Protein AF-A0A418Y8R0-F1 (afdb_monomer_lite)

pLDDT: mean 88.22, std 12.72, range [36.38, 96.62]

Organism: NCBI:txid2320864

Foldseek 3Di:
DVVLLVLLLVVVPDDLCVSCVVVVHDSVVSVVVVVVVCVVQVHDDSVSSNVVSVVVVVVVPD

Radius of gyration: 11.46 Å; chains: 1; bounding box: 26×30×18 Å

Structure (mmCIF, N/CA/C/O backbone):
data_AF-A0A418Y8R0-F1
#
_entry.id   AF-A0A418Y8R0-F1
#
loop_
_atom_site.group_PDB
_atom_site.id
_atom_site.type_symbol
_atom_site.label_atom_id
_atom_site.label_alt_id
_atom_site.label_comp_id
_atom_site.label_asym_id
_atom_site.label_entity_id
_atom_site.label_seq_id
_atom_site.pdbx_PDB_ins_code
_atom_site.Cartn_x
_atom_site.Cartn_y
_atom_site.Cartn_z
_atom_site.occupancy
_atom_site.B_iso_or_equiv
_atom_site.auth_seq_id
_atom_site.auth_comp_id
_atom_site.auth_asym_id
_atom_site.auth_atom_id
_atom_site.pdbx_PDB_model_num
ATOM 1 N N . GLU A 1 1 ? 2.703 -6.417 7.799 1.00 80.56 1 GLU A N 1
ATOM 2 C CA . GLU A 1 1 ? 3.134 -5.836 6.502 1.00 80.56 1 GLU A CA 1
ATOM 3 C C . GLU A 1 1 ? 2.991 -6.809 5.331 1.00 80.56 1 GLU A C 1
ATOM 5 O O . GLU A 1 1 ? 2.428 -6.394 4.330 1.00 80.56 1 GLU A O 1
ATOM 10 N N . ARG A 1 2 ? 3.393 -8.089 5.444 1.00 86.38 2 ARG A N 1
ATOM 11 C CA . ARG A 1 2 ? 3.267 -9.079 4.347 1.00 86.38 2 ARG A CA 1
ATOM 12 C C . ARG A 1 2 ? 1.858 -9.179 3.741 1.00 86.38 2 ARG A C 1
ATOM 14 O O . ARG A 1 2 ? 1.720 -9.054 2.536 1.00 86.38 2 ARG A O 1
ATOM 21 N N . GLN A 1 3 ? 0.825 -9.253 4.584 1.00 90.12 3 GLN A N 1
ATOM 22 C CA . GLN A 1 3 ? -0.581 -9.278 4.150 1.00 90.12 3 GLN A CA 1
ATOM 23 C C . GLN A 1 3 ? -0.980 -8.085 3.263 1.00 90.12 3 GLN A C 1
ATOM 25 O O . GLN A 1 3 ? -1.798 -8.236 2.367 1.00 90.12 3 GLN A O 1
ATOM 30 N N . ILE A 1 4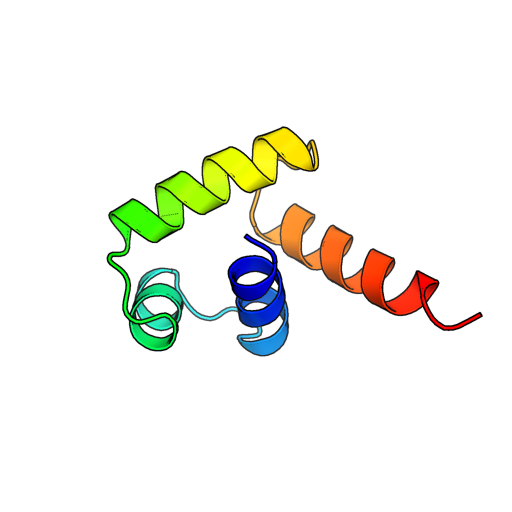 ? -0.399 -6.899 3.484 1.00 91.56 4 ILE A N 1
ATOM 31 C CA . ILE A 1 4 ? -0.686 -5.704 2.672 1.00 91.56 4 ILE A CA 1
ATOM 32 C C . ILE A 1 4 ? -0.064 -5.849 1.285 1.00 91.56 4 ILE A C 1
ATOM 34 O O . ILE A 1 4 ? -0.684 -5.484 0.290 1.00 91.56 4 ILE A O 1
ATOM 38 N N . VAL A 1 5 ? 1.154 -6.388 1.220 1.00 91.50 5 VAL A N 1
ATOM 39 C CA . VAL A 1 5 ? 1.845 -6.662 -0.044 1.00 91.50 5 VAL A CA 1
ATOM 40 C C . VAL A 1 5 ? 1.094 -7.736 -0.831 1.00 91.50 5 VAL A C 1
ATOM 42 O O . VAL A 1 5 ? 0.838 -7.545 -2.014 1.00 91.50 5 VAL A O 1
ATOM 45 N N . ASP A 1 6 ? 0.663 -8.809 -0.167 1.00 91.62 6 ASP A N 1
ATOM 46 C CA . ASP A 1 6 ? -0.123 -9.882 -0.786 1.00 91.62 6 ASP A CA 1
ATOM 47 C C . ASP A 1 6 ? -1.446 -9.347 -1.352 1.00 91.62 6 ASP A C 1
ATOM 49 O O . ASP A 1 6 ? -1.745 -9.548 -2.527 1.00 91.62 6 ASP A O 1
ATOM 53 N N . ALA A 1 7 ? -2.169 -8.543 -0.569 1.00 91.50 7 ALA A N 1
ATOM 54 C CA . ALA A 1 7 ? -3.411 -7.917 -1.008 1.00 91.50 7 ALA A CA 1
ATOM 55 C C . ALA A 1 7 ? -3.211 -6.931 -2.182 1.00 91.50 7 ALA A C 1
ATOM 57 O O . ALA A 1 7 ? -4.109 -6.756 -3.003 1.00 91.50 7 ALA A O 1
ATOM 58 N N . ILE A 1 8 ? -2.040 -6.291 -2.309 1.00 90.81 8 ILE A N 1
ATOM 59 C CA . ILE A 1 8 ? -1.708 -5.449 -3.474 1.00 90.81 8 ILE A CA 1
ATOM 60 C C . ILE A 1 8 ? -1.551 -6.283 -4.745 1.00 90.81 8 ILE A C 1
ATOM 62 O O . ILE A 1 8 ? -1.978 -5.829 -5.810 1.00 90.81 8 ILE A O 1
ATOM 66 N N . ILE A 1 9 ? -0.939 -7.465 -4.635 1.00 90.62 9 ILE A N 1
ATOM 67 C CA . ILE A 1 9 ? -0.752 -8.388 -5.759 1.00 90.62 9 ILE A CA 1
ATOM 68 C C . ILE A 1 9 ? -2.107 -8.968 -6.175 1.00 90.62 9 ILE A C 1
ATOM 70 O O . ILE A 1 9 ? -2.479 -8.887 -7.344 1.00 90.62 9 ILE A O 1
ATOM 74 N N . GLU A 1 10 ? -2.862 -9.493 -5.209 1.00 90.38 10 GLU A N 1
ATOM 75 C CA . GLU A 1 10 ? -4.169 -10.126 -5.421 1.00 90.38 10 GLU A CA 1
ATOM 76 C C . GLU A 1 10 ? -5.219 -9.127 -5.921 1.00 90.38 10 GLU A C 1
ATOM 78 O 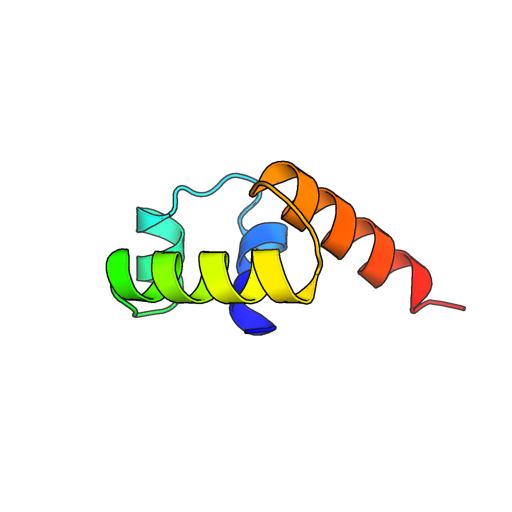O . GLU A 1 10 ? -6.011 -9.439 -6.807 1.00 90.38 10 GLU A O 1
ATOM 83 N N . GLY A 1 11 ? -5.195 -7.897 -5.405 1.00 86.31 11 GLY A N 1
ATOM 84 C CA . GLY A 1 11 ? -6.146 -6.852 -5.764 1.00 86.31 11 GLY A CA 1
ATOM 85 C C . GLY A 1 11 ? -5.938 -6.229 -7.147 1.00 86.31 11 GLY A C 1
ATOM 86 O O . GLY A 1 11 ? -6.725 -5.365 -7.517 1.00 86.31 11 GLY A O 1
ATOM 87 N N . ASN A 1 12 ? -4.878 -6.585 -7.885 1.00 80.50 12 ASN A N 1
ATOM 88 C CA . ASN A 1 12 ? -4.591 -6.173 -9.271 1.00 80.50 12 ASN A CA 1
ATOM 89 C C . ASN A 1 12 ? -5.051 -4.741 -9.655 1.00 80.50 12 ASN A C 1
ATOM 91 O O . ASN A 1 12 ? -5.820 -4.539 -10.592 1.00 80.50 12 ASN A O 1
ATOM 95 N N . GLY A 1 13 ? -4.619 -3.732 -8.889 1.00 84.00 13 GLY A N 1
ATOM 96 C CA . GLY A 1 13 ? -4.985 -2.325 -9.126 1.00 84.00 13 GLY A CA 1
ATOM 97 C C . GLY A 1 13 ? -6.139 -1.769 -8.279 1.00 84.00 13 GLY A C 1
ATOM 98 O O . GLY A 1 13 ? -6.514 -0.612 -8.460 1.00 84.00 13 GLY A O 1
ATOM 99 N N . MET A 1 14 ? -6.659 -2.522 -7.302 1.00 91.31 14 MET A N 1
ATOM 100 C CA . MET A 1 14 ? -7.623 -2.024 -6.306 1.00 91.31 14 MET A CA 1
ATOM 101 C C . MET A 1 14 ? -7.178 -0.699 -5.681 1.00 91.31 14 MET A C 1
ATOM 103 O O . MET A 1 14 ? -6.028 -0.549 -5.276 1.00 91.31 14 MET A O 1
ATOM 107 N N . THR A 1 15 ? -8.091 0.255 -5.520 1.00 92.62 15 THR A N 1
ATOM 108 C CA . THR A 1 15 ? -7.785 1.529 -4.851 1.00 92.62 15 THR A CA 1
ATOM 109 C C . THR A 1 15 ? -7.387 1.317 -3.386 1.00 92.62 15 THR A C 1
ATOM 111 O O . THR A 1 15 ? -7.750 0.316 -2.770 1.00 92.62 15 THR A O 1
ATOM 114 N N . ASN A 1 16 ? -6.669 2.276 -2.791 1.00 92.00 16 ASN A N 1
ATOM 115 C CA . ASN A 1 16 ? -6.302 2.200 -1.369 1.00 92.00 16 ASN A CA 1
ATOM 116 C C . ASN A 1 16 ? -7.536 2.091 -0.460 1.00 92.00 16 ASN A C 1
ATOM 118 O O . ASN A 1 16 ? -7.482 1.391 0.543 1.00 92.00 16 ASN A O 1
ATOM 122 N N . LYS A 1 17 ? -8.655 2.715 -0.845 1.00 93.50 17 LYS A N 1
ATOM 123 C CA . LYS A 1 17 ? -9.943 2.586 -0.159 1.00 93.50 17 LYS A CA 1
ATOM 124 C C . LYS A 1 17 ? -10.448 1.148 -0.142 1.00 93.50 17 LYS A C 1
ATOM 126 O O . LYS A 1 17 ? -10.731 0.614 0.925 1.00 93.50 17 LYS A O 1
ATOM 131 N N . ALA A 1 18 ? -10.528 0.519 -1.313 1.00 93.88 18 ALA A N 1
ATOM 132 C CA . ALA A 1 18 ? -11.003 -0.856 -1.432 1.00 93.88 18 ALA A CA 1
ATOM 133 C C . ALA A 1 18 ? -10.063 -1.839 -0.714 1.00 93.88 18 ALA A C 1
ATOM 135 O O . ALA A 1 18 ? -10.516 -2.757 -0.035 1.00 93.88 18 ALA A O 1
ATOM 136 N N . LEU A 1 19 ? -8.751 -1.608 -0.805 1.00 93.44 19 LEU A N 1
ATOM 137 C CA . LEU A 1 19 ? -7.749 -2.417 -0.117 1.00 93.44 19 LEU A CA 1
ATOM 138 C C . LEU A 1 19 ? -7.860 -2.288 1.409 1.00 93.44 19 LEU A C 1
ATOM 140 O O . LEU A 1 19 ? -7.844 -3.287 2.120 1.00 93.44 19 LEU A O 1
ATOM 144 N N . ALA A 1 20 ? -8.016 -1.063 1.915 1.00 94.50 20 ALA A N 1
ATOM 145 C CA . ALA A 1 20 ? -8.184 -0.798 3.340 1.00 94.50 20 ALA A CA 1
ATOM 146 C C . ALA A 1 20 ? -9.465 -1.449 3.884 1.00 94.50 20 ALA A C 1
ATOM 148 O O . ALA A 1 20 ? -9.428 -2.071 4.943 1.00 94.50 20 ALA A O 1
ATOM 149 N N . GLN A 1 21 ? -10.562 -1.391 3.120 1.00 94.38 21 GLN A N 1
ATOM 150 C CA . GLN A 1 21 ? -11.807 -2.090 3.442 1.00 94.38 21 GLN A CA 1
ATOM 151 C C . GLN A 1 21 ? -11.621 -3.610 3.501 1.00 94.38 21 GLN A C 1
ATOM 153 O O . GLN A 1 21 ? -12.046 -4.226 4.472 1.00 94.38 21 GLN A O 1
ATOM 158 N N . SER A 1 22 ? -10.940 -4.205 2.516 1.00 91.75 22 SER A N 1
ATOM 159 C CA . SER A 1 22 ? -10.659 -5.650 2.496 1.00 91.75 22 SER A CA 1
ATOM 160 C C . SER A 1 22 ? -9.785 -6.109 3.666 1.00 91.75 22 SER A C 1
ATOM 162 O O . SER A 1 22 ? -9.863 -7.263 4.078 1.00 91.75 22 SER A O 1
ATOM 164 N N . LEU A 1 23 ? -8.939 -5.219 4.184 1.00 92.31 23 LEU A N 1
ATOM 165 C CA . LEU A 1 23 ? -8.054 -5.472 5.319 1.00 92.31 23 LEU A CA 1
ATOM 166 C C . LEU A 1 23 ? -8.666 -5.042 6.663 1.00 92.31 23 LEU A C 1
ATOM 168 O O . LEU A 1 23 ? -8.002 -5.167 7.688 1.00 92.31 23 LEU A O 1
ATOM 172 N N . PHE A 1 24 ? -9.904 -4.530 6.668 1.00 94.69 24 PHE A N 1
ATOM 173 C CA . PHE A 1 24 ? -10.596 -3.998 7.848 1.00 94.69 24 PHE A CA 1
ATOM 174 C C . PHE A 1 24 ? -9.794 -2.923 8.611 1.00 94.69 24 PHE A C 1
ATOM 176 O O . PHE A 1 24 ? -9.846 -2.837 9.838 1.00 94.69 24 PHE A O 1
ATOM 183 N N . ILE A 1 25 ? -9.059 -2.074 7.885 1.00 95.19 25 ILE A N 1
ATOM 184 C CA . ILE A 1 25 ? -8.289 -0.950 8.440 1.00 95.19 25 ILE A CA 1
ATOM 185 C C . ILE A 1 25 ? -8.699 0.377 7.799 1.00 95.19 25 ILE A C 1
ATOM 187 O O . ILE A 1 25 ? -9.345 0.419 6.754 1.00 95.19 25 ILE A O 1
ATOM 191 N N . SER A 1 26 ? -8.295 1.495 8.407 1.00 96.62 26 SER A N 1
ATOM 192 C CA . SER A 1 26 ? -8.486 2.810 7.788 1.00 96.62 26 SER A CA 1
ATOM 193 C C . SER A 1 26 ? -7.500 3.040 6.635 1.00 96.62 26 SER A C 1
ATOM 195 O O . SER A 1 26 ? -6.369 2.545 6.654 1.00 96.62 26 SER A O 1
ATOM 197 N N . GLU A 1 27 ? -7.884 3.865 5.655 1.00 95.50 27 GLU A N 1
ATOM 198 C CA . GLU A 1 27 ? -6.978 4.290 4.576 1.00 95.50 27 GLU A CA 1
ATOM 199 C C . GLU A 1 27 ? -5.723 4.995 5.105 1.00 95.50 27 GLU A C 1
ATOM 201 O O . GLU A 1 27 ? -4.640 4.858 4.535 1.00 95.50 27 GLU A O 1
ATOM 206 N N . HIS A 1 28 ? -5.856 5.735 6.209 1.00 96.12 28 HIS A N 1
ATOM 207 C CA . HIS A 1 28 ? -4.731 6.391 6.867 1.00 96.12 28 HIS A CA 1
ATOM 208 C C . HIS A 1 28 ? -3.737 5.360 7.417 1.00 96.12 28 HIS A C 1
ATOM 210 O O . HIS A 1 28 ? -2.540 5.443 7.147 1.00 96.12 28 HIS A O 1
ATOM 216 N N . THR A 1 29 ? -4.239 4.337 8.114 1.00 96.00 29 THR A N 1
ATOM 217 C CA . THR A 1 29 ? -3.423 3.229 8.624 1.00 96.00 29 THR A CA 1
ATOM 218 C C . THR A 1 29 ? -2.726 2.493 7.479 1.00 96.00 29 THR A C 1
ATOM 220 O O . THR A 1 29 ? -1.523 2.248 7.550 1.00 96.00 29 THR A O 1
ATOM 223 N N . LEU A 1 30 ? -3.448 2.205 6.391 1.00 95.75 30 LEU A N 1
ATOM 224 C CA . LEU A 1 30 ? -2.874 1.584 5.199 1.00 95.75 30 LEU A CA 1
ATOM 225 C C . LEU A 1 30 ? -1.736 2.433 4.615 1.00 95.75 30 LEU A C 1
ATOM 227 O O . LEU A 1 30 ? -0.663 1.905 4.342 1.00 95.75 30 LEU A O 1
ATOM 231 N N . ARG A 1 31 ? -1.933 3.747 4.455 1.00 94.69 31 ARG A N 1
ATOM 232 C CA . ARG A 1 31 ? -0.894 4.666 3.961 1.00 94.69 31 ARG A CA 1
ATOM 233 C C . ARG A 1 31 ? 0.352 4.655 4.842 1.00 94.69 31 ARG A C 1
ATOM 235 O O . ARG A 1 31 ? 1.454 4.621 4.302 1.00 94.69 31 ARG A O 1
ATOM 242 N N . ASN A 1 32 ? 0.189 4.632 6.163 1.00 95.69 32 ASN A N 1
ATOM 243 C CA . ASN A 1 32 ? 1.320 4.562 7.088 1.00 95.69 32 ASN A CA 1
ATOM 244 C C . ASN A 1 32 ? 2.111 3.265 6.893 1.00 95.69 32 ASN A C 1
ATOM 246 O O . ASN A 1 32 ? 3.334 3.308 6.771 1.00 95.69 32 ASN A O 1
ATOM 250 N N . TYR A 1 33 ? 1.419 2.129 6.761 1.00 94.94 33 TYR A N 1
ATOM 251 C CA . TYR A 1 33 ? 2.082 0.871 6.431 1.00 94.94 33 TYR A CA 1
ATOM 252 C C . TYR A 1 33 ? 2.786 0.920 5.075 1.00 94.94 33 TYR A C 1
ATOM 254 O O . TYR A 1 33 ? 3.915 0.454 4.981 1.00 94.94 33 TYR A O 1
ATOM 262 N N . LEU A 1 34 ? 2.173 1.504 4.040 1.00 94.69 34 LEU A N 1
ATOM 263 C CA . LEU A 1 34 ? 2.813 1.640 2.729 1.00 94.69 34 LEU A CA 1
ATOM 264 C C . LEU A 1 34 ? 4.099 2.460 2.812 1.00 94.69 34 LEU A C 1
ATOM 266 O O . LEU A 1 34 ? 5.106 2.033 2.268 1.00 94.69 34 LEU A O 1
ATOM 270 N N . VAL A 1 35 ? 4.109 3.574 3.549 1.00 94.88 35 VAL A N 1
ATOM 271 C CA . VAL A 1 35 ? 5.329 4.370 3.767 1.00 94.88 35 VAL A CA 1
ATOM 272 C C . VAL A 1 35 ? 6.420 3.540 4.450 1.00 94.88 35 VAL A C 1
ATOM 274 O O . VAL A 1 35 ? 7.578 3.598 4.040 1.00 94.88 35 VAL A O 1
ATOM 277 N N . SER A 1 36 ? 6.074 2.753 5.472 1.00 95.81 36 SER A N 1
ATOM 278 C CA . SER A 1 36 ? 7.031 1.859 6.136 1.00 95.81 36 SER A CA 1
ATOM 279 C C . SER A 1 36 ? 7.547 0.757 5.209 1.00 95.81 36 SER A C 1
ATOM 281 O O . SER A 1 36 ? 8.745 0.485 5.204 1.00 95.81 36 SER A O 1
ATOM 283 N N . ILE A 1 37 ? 6.672 0.155 4.401 1.00 94.38 37 ILE A N 1
ATOM 284 C CA . ILE A 1 37 ? 7.022 -0.893 3.434 1.00 94.38 37 ILE A CA 1
ATOM 285 C C . ILE A 1 37 ? 7.937 -0.332 2.343 1.00 94.38 37 ILE A C 1
ATOM 287 O O . ILE A 1 37 ? 8.969 -0.929 2.056 1.00 94.38 37 ILE A O 1
ATOM 291 N N . TYR A 1 38 ? 7.600 0.830 1.784 1.00 95.00 38 TYR A N 1
ATOM 292 C CA . TYR A 1 38 ? 8.402 1.515 0.772 1.00 95.00 38 TYR A CA 1
ATOM 293 C C . TYR A 1 38 ? 9.825 1.771 1.264 1.00 95.00 38 TYR A C 1
ATOM 295 O O . TYR A 1 38 ? 10.781 1.433 0.578 1.00 95.00 38 TYR A O 1
ATOM 303 N N . LYS A 1 39 ? 9.972 2.258 2.502 1.00 95.12 39 LYS A N 1
ATOM 304 C CA . LYS A 1 39 ? 11.289 2.460 3.123 1.00 95.12 39 LYS A CA 1
ATOM 305 C C . LYS A 1 39 ? 12.062 1.159 3.330 1.00 95.12 39 LYS A C 1
ATOM 307 O O . LYS A 1 39 ? 13.269 1.147 3.146 1.00 95.12 39 LYS A O 1
ATOM 312 N N . LYS A 1 40 ? 11.387 0.081 3.738 1.00 93.62 40 LYS A N 1
ATOM 313 C CA . LYS A 1 40 ? 12.024 -1.220 4.009 1.00 93.62 40 LYS A CA 1
ATOM 314 C C . LYS A 1 40 ? 12.502 -1.931 2.748 1.00 93.62 40 LYS A C 1
ATOM 316 O O . LYS A 1 40 ? 13.471 -2.673 2.818 1.00 93.62 40 LYS A O 1
ATOM 321 N N . LEU A 1 41 ? 11.785 -1.749 1.643 1.00 92.25 41 LEU A N 1
ATOM 322 C CA . LEU A 1 41 ? 12.071 -2.401 0.365 1.00 92.25 41 LEU A CA 1
ATOM 323 C C . LEU A 1 41 ? 12.792 -1.474 -0.620 1.00 92.25 41 LEU A C 1
ATOM 325 O O . LEU A 1 41 ? 13.018 -1.872 -1.755 1.00 92.25 41 LEU A O 1
ATOM 329 N N . GLU A 1 42 ? 13.108 -0.247 -0.193 1.00 94.25 42 GLU A N 1
ATOM 330 C CA . GLU A 1 42 ? 13.750 0.794 -1.006 1.00 94.25 42 GLU A CA 1
ATOM 331 C C . GLU A 1 42 ? 13.024 1.057 -2.341 1.00 94.25 42 GLU A C 1
ATOM 333 O O . GLU A 1 42 ? 13.636 1.350 -3.364 1.00 94.25 42 GLU A O 1
ATOM 338 N N . VAL A 1 43 ? 11.690 0.973 -2.318 1.00 95.19 43 VAL A N 1
ATOM 339 C CA . VAL A 1 43 ? 10.816 1.268 -3.465 1.00 95.19 43 VAL A CA 1
ATOM 340 C C . VAL A 1 43 ? 10.117 2.608 -3.276 1.00 95.19 43 VAL A C 1
ATOM 342 O O . VAL A 1 43 ? 9.789 3.007 -2.159 1.00 95.19 43 VAL A O 1
ATOM 345 N N . ASN A 1 44 ? 9.835 3.302 -4.372 1.00 92.44 44 ASN A N 1
ATOM 346 C CA . ASN A 1 44 ? 9.356 4.685 -4.334 1.00 92.44 44 ASN A CA 1
ATOM 347 C C . ASN A 1 44 ? 7.835 4.802 -4.451 1.00 92.44 44 ASN A C 1
ATOM 349 O O . ASN A 1 44 ? 7.242 5.804 -4.047 1.00 92.44 44 ASN A O 1
ATOM 353 N N . ASN A 1 45 ? 7.181 3.804 -5.042 1.00 91.88 45 ASN A N 1
ATOM 354 C CA . ASN A 1 45 ? 5.756 3.861 -5.332 1.00 91.88 45 ASN A CA 1
ATOM 355 C C . ASN A 1 45 ? 5.109 2.470 -5.345 1.00 91.88 45 ASN A C 1
ATOM 357 O O . ASN A 1 45 ? 5.763 1.431 -5.261 1.00 91.88 45 ASN A O 1
ATOM 361 N N . ARG A 1 46 ? 3.778 2.461 -5.462 1.00 91.06 46 ARG A N 1
ATOM 362 C CA . ARG A 1 46 ? 2.981 1.233 -5.471 1.00 91.06 46 ARG A CA 1
ATOM 363 C C . ARG A 1 46 ? 3.310 0.314 -6.650 1.00 91.06 46 ARG A C 1
ATOM 365 O O . ARG A 1 46 ? 3.223 -0.898 -6.488 1.00 91.06 46 ARG A O 1
ATOM 372 N N . LEU A 1 47 ? 3.636 0.874 -7.816 1.00 91.75 47 LEU A N 1
ATOM 373 C CA . LEU A 1 47 ? 3.963 0.082 -9.001 1.00 91.75 47 LEU A CA 1
ATOM 374 C C . LEU A 1 47 ? 5.284 -0.661 -8.790 1.00 91.75 47 LEU A C 1
ATOM 37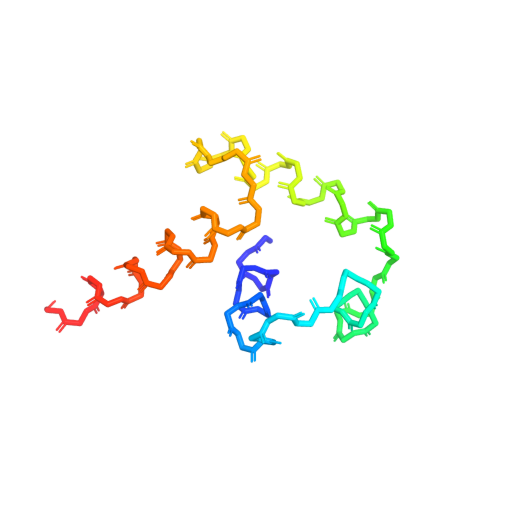6 O O . LEU A 1 47 ? 5.340 -1.867 -9.000 1.00 91.75 47 LEU A O 1
ATOM 380 N N . GLU A 1 48 ? 6.307 0.031 -8.291 1.00 93.25 48 GLU A N 1
ATOM 381 C CA . GLU A 1 48 ? 7.579 -0.580 -7.900 1.00 93.25 48 GLU A CA 1
ATOM 382 C C . GLU A 1 48 ? 7.379 -1.640 -6.817 1.00 93.25 48 GLU A C 1
ATOM 384 O O . GLU A 1 48 ? 7.914 -2.735 -6.947 1.00 93.25 48 GLU A O 1
ATOM 389 N N . LEU A 1 49 ? 6.544 -1.374 -5.803 1.00 92.44 49 LEU A N 1
ATOM 390 C CA . LEU A 1 49 ? 6.194 -2.377 -4.793 1.00 92.44 49 LEU A CA 1
ATOM 391 C C . LEU A 1 49 ? 5.541 -3.623 -5.415 1.00 92.44 49 LEU A C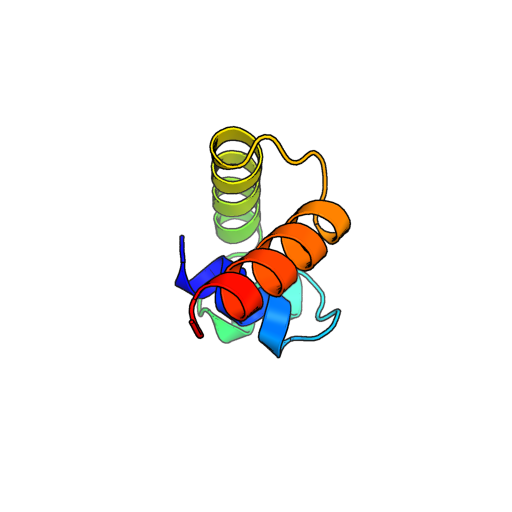 1
ATOM 393 O O . LEU A 1 49 ? 5.882 -4.742 -5.041 1.00 92.44 49 LEU A O 1
ATOM 397 N N . TYR A 1 50 ? 4.606 -3.442 -6.350 1.00 91.88 50 TYR A N 1
ATOM 398 C CA . TYR A 1 50 ? 3.932 -4.546 -7.035 1.00 91.88 50 TYR A CA 1
ATOM 399 C C . TYR A 1 50 ? 4.928 -5.386 -7.844 1.00 91.88 50 TYR A C 1
ATOM 401 O O . TYR A 1 50 ? 4.992 -6.600 -7.666 1.00 91.88 50 TYR A O 1
ATOM 409 N N . VAL A 1 51 ? 5.754 -4.742 -8.675 1.00 91.44 51 VAL A N 1
ATOM 410 C CA . VAL A 1 51 ? 6.780 -5.417 -9.488 1.00 91.44 51 VAL A CA 1
ATOM 411 C C . VAL A 1 51 ? 7.790 -6.139 -8.598 1.00 91.44 51 VAL A C 1
ATOM 413 O O . VAL A 1 51 ? 8.092 -7.309 -8.831 1.00 91.44 51 VAL A O 1
ATOM 416 N N . PHE A 1 52 ? 8.265 -5.476 -7.541 1.00 91.81 52 PHE A N 1
ATOM 417 C CA . PHE A 1 52 ? 9.172 -6.063 -6.560 1.00 91.81 52 PHE A CA 1
ATOM 418 C C . PHE A 1 52 ? 8.581 -7.340 -5.955 1.00 91.81 52 PHE A C 1
ATOM 420 O O . PHE A 1 52 ? 9.245 -8.378 -5.930 1.00 91.81 52 PHE A O 1
ATOM 427 N N . ALA A 1 53 ? 7.326 -7.282 -5.506 1.00 90.25 53 ALA A N 1
ATOM 428 C CA . ALA A 1 53 ? 6.672 -8.393 -4.833 1.00 90.25 53 ALA A CA 1
ATOM 429 C C . ALA A 1 53 ? 6.361 -9.569 -5.775 1.00 90.25 53 ALA A C 1
ATOM 431 O O . ALA A 1 53 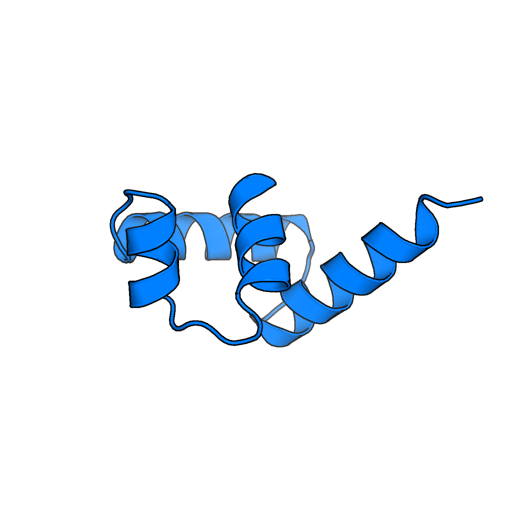? 6.520 -10.724 -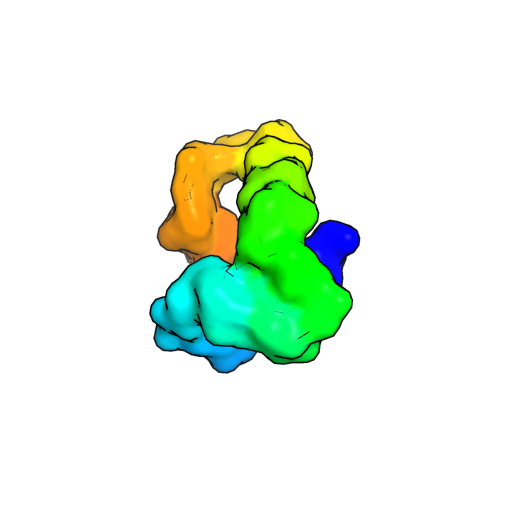5.375 1.00 90.25 53 ALA A O 1
ATOM 432 N N . VAL A 1 54 ? 5.976 -9.292 -7.025 1.00 88.75 54 VAL A N 1
ATOM 433 C CA . VAL A 1 54 ? 5.782 -10.319 -8.063 1.00 88.75 54 VAL A CA 1
ATOM 434 C C . VAL A 1 54 ? 7.103 -11.028 -8.369 1.00 88.75 54 VAL A C 1
ATOM 436 O O . VAL A 1 54 ? 7.157 -12.254 -8.287 1.00 88.75 54 VAL A O 1
ATOM 439 N N . ASN A 1 55 ? 8.180 -10.273 -8.610 1.00 87.56 55 ASN A N 1
ATOM 440 C CA . ASN A 1 55 ? 9.506 -10.836 -8.884 1.00 87.56 55 ASN A CA 1
ATOM 441 C C . ASN A 1 55 ? 10.037 -11.679 -7.711 1.00 87.56 55 ASN A C 1
ATOM 443 O O . ASN A 1 55 ? 10.649 -12.725 -7.914 1.00 87.56 55 ASN A O 1
ATOM 447 N N . HIS A 1 56 ? 9.782 -11.261 -6.468 1.00 83.88 56 HIS A N 1
ATOM 448 C CA . HIS A 1 56 ? 10.211 -12.015 -5.287 1.00 83.88 56 HIS A CA 1
ATOM 449 C C . HIS A 1 56 ? 9.388 -13.285 -5.049 1.00 83.88 56 HIS A C 1
ATOM 451 O O . HIS A 1 56 ? 9.934 -14.268 -4.549 1.00 83.88 56 HIS A O 1
ATOM 457 N N . ARG A 1 57 ? 8.096 -13.311 -5.414 1.00 71.19 57 ARG A N 1
ATOM 458 C CA . ARG A 1 57 ? 7.296 -14.546 -5.358 1.00 71.19 57 ARG A CA 1
ATOM 459 C C . ARG A 1 57 ? 7.776 -15.583 -6.373 1.00 71.19 57 ARG A C 1
ATOM 461 O O . ARG A 1 57 ? 7.773 -16.765 -6.048 1.00 71.19 57 ARG A O 1
ATOM 468 N N . THR A 1 58 ? 8.223 -15.161 -7.556 1.00 60.66 58 THR A N 1
ATOM 469 C CA . THR A 1 58 ? 8.739 -16.081 -8.584 1.00 60.66 58 THR A CA 1
ATOM 470 C C . THR A 1 58 ? 10.111 -16.666 -8.246 1.00 60.66 58 THR A C 1
ATOM 472 O O . THR A 1 58 ? 10.410 -17.780 -8.662 1.00 60.66 58 THR A O 1
ATOM 475 N N . SER A 1 59 ? 10.927 -15.975 -7.444 1.00 57.19 59 SER A N 1
ATOM 476 C CA . SER A 1 59 ? 12.254 -16.468 -7.035 1.00 57.19 59 SER A CA 1
ATOM 477 C C . SER A 1 59 ? 12.222 -17.523 -5.921 1.00 57.19 59 SER A C 1
ATOM 479 O O . SER A 1 59 ? 13.252 -18.115 -5.621 1.00 57.19 59 SER A O 1
ATOM 481 N N . ALA A 1 60 ? 11.066 -17.771 -5.297 1.00 50.59 60 ALA A N 1
ATOM 482 C CA . ALA A 1 60 ? 10.909 -18.754 -4.220 1.00 50.59 60 ALA A CA 1
ATOM 483 C C . ALA A 1 60 ? 10.494 -20.158 -4.715 1.00 50.59 60 ALA A C 1
ATOM 485 O O . ALA A 1 60 ? 10.053 -20.977 -3.913 1.00 50.59 60 ALA A O 1
ATOM 486 N N . THR A 1 61 ? 10.575 -20.440 -6.021 1.00 39.53 61 THR A N 1
ATOM 487 C CA . THR A 1 61 ? 10.172 -21.732 -6.623 1.00 39.53 61 THR A CA 1
ATOM 488 C C . THR A 1 61 ? 11.339 -22.487 -7.277 1.00 39.53 61 THR A C 1
ATOM 490 O O . THR A 1 61 ? 11.129 -23.249 -8.214 1.00 39.53 61 THR A O 1
ATOM 493 N N . CYS A 1 62 ? 12.563 -22.321 -6.774 1.00 36.38 62 CYS A N 1
ATOM 494 C CA . CYS A 1 62 ? 13.685 -23.197 -7.127 1.00 36.38 62 CYS A CA 1
ATOM 495 C C . CYS A 1 62 ? 14.071 -24.072 -5.936 1.00 36.38 62 CYS A C 1
ATOM 497 O O . CYS A 1 62 ? 14.232 -23.501 -4.832 1.00 36.38 62 CYS A O 1
#

InterPro domains:
  IPR000792 Transcription regulator LuxR, C-terminal [PF00196] (1-53)
  IPR000792 Transcription regulator LuxR, C-terminal [PR00038] (13-29)
  IPR000792 Transcription regulator LuxR, C-terminal [PR00038] (29-41)
  IPR000792 Transcription regulator LuxR, C-terminal [PS50043] (1-57)
  IPR000792 Transcription regulator LuxR, C-terminal [SM00421] (1-53)
  IPR000792 Transcription regulator LuxR, C-terminal [cd06170] (1-55)
  IPR016032 Signal transduction response regulator, C-terminal effector [SSF46894] (11-57)
  IPR036388 Winged helix-like DNA-binding domain superfamily [G3DSA:1.10.10.10] (1-58)

Secondary structure (DSSP, 8-state):
-HHHHHHHHHTTT--HHHHHHHTTS-HHHHHHHHHHHHHHHT--SHHHHHHHHHHHHHTT--

Sequence (62 aa):
ERQIVDAIIEGNGMTNKALAQSLFISEHTLRNYLVSIYKKLEVNNRLELYVFAVNHRTSATC